Protein AF-A0A497PPD0-F1 (afdb_monomer)

Mean predicted aligned error: 4.89 Å

Sequence (83 aa):
AEGVIQEPLHPYTRALIAAVPVPDPTYKREPVEIKGDVSAPIDPPSYCRFLPRCPIGDATCKGLPHPSLKEVRAGHFVACHKL

Structure (mmCIF, N/CA/C/O backbone):
data_AF-A0A497PPD0-F1
#
_entry.id   AF-A0A497PPD0-F1
#
loop_
_atom_site.group_PDB
_atom_site.id
_atom_site.type_symbol
_atom_site.label_atom_id
_atom_site.label_alt_id
_atom_site.label_comp_id
_atom_site.label_asym_id
_atom_site.label_entity_id
_atom_site.label_seq_id
_atom_site.pdbx_PDB_ins_code
_atom_site.Cartn_x
_atom_site.Cartn_y
_atom_site.Cartn_z
_atom_site.occupancy
_atom_site.B_iso_or_equiv
_atom_site.auth_seq_id
_atom_site.auth_comp_id
_atom_site.auth_asym_id
_atom_site.auth_atom_id
_atom_site.pdbx_PDB_model_num
ATOM 1 N N . ALA A 1 1 ? -14.387 -10.074 3.486 1.00 59.41 1 ALA A N 1
ATOM 2 C CA . ALA A 1 1 ? -14.100 -8.621 3.503 1.00 59.41 1 ALA A CA 1
ATOM 3 C C . ALA A 1 1 ? -13.444 -8.175 4.815 1.00 59.41 1 ALA A C 1
ATOM 5 O O . ALA A 1 1 ? -12.467 -7.441 4.740 1.00 59.41 1 ALA A O 1
ATOM 6 N N . GLU A 1 2 ? -13.902 -8.642 5.987 1.00 72.00 2 GLU A N 1
ATOM 7 C CA . GLU A 1 2 ? -13.341 -8.263 7.304 1.00 72.00 2 GLU A CA 1
ATOM 8 C C . GLU A 1 2 ? -11.817 -8.348 7.411 1.00 72.00 2 GLU A C 1
ATOM 10 O O . GLU A 1 2 ? -11.194 -7.397 7.875 1.00 72.00 2 GLU A O 1
ATOM 15 N N . GLY A 1 3 ? -11.199 -9.423 6.911 1.00 79.88 3 GLY A N 1
ATOM 16 C CA . GLY A 1 3 ? -9.747 -9.588 7.005 1.00 79.88 3 GLY A CA 1
ATOM 17 C C . GLY A 1 3 ? -8.942 -8.453 6.356 1.00 79.88 3 GLY A C 1
ATOM 18 O O . GLY A 1 3 ? -7.884 -8.092 6.855 1.00 79.88 3 GLY A O 1
ATOM 19 N N . VAL A 1 4 ? -9.442 -7.840 5.280 1.00 82.19 4 VAL A N 1
ATOM 20 C CA . VAL A 1 4 ? -8.756 -6.721 4.603 1.00 82.19 4 VAL A CA 1
ATOM 21 C C . VAL A 1 4 ? -8.776 -5.447 5.456 1.00 82.19 4 VAL A C 1
ATOM 23 O O . VAL A 1 4 ? -7.864 -4.632 5.356 1.00 82.19 4 VAL A O 1
ATOM 26 N N . ILE A 1 5 ? -9.801 -5.284 6.295 1.00 84.75 5 ILE A N 1
ATOM 27 C CA . ILE A 1 5 ? -9.981 -4.123 7.176 1.00 84.75 5 ILE A CA 1
ATOM 28 C C . ILE A 1 5 ? -9.207 -4.317 8.480 1.00 84.75 5 ILE A C 1
ATOM 30 O O . ILE A 1 5 ? -8.544 -3.392 8.940 1.00 84.75 5 ILE A O 1
ATOM 34 N N . GLN A 1 6 ? -9.301 -5.511 9.069 1.00 86.69 6 GLN A N 1
ATOM 35 C CA . GLN A 1 6 ? -8.665 -5.834 10.347 1.00 86.69 6 GLN A CA 1
ATOM 36 C C . GLN A 1 6 ? -7.152 -6.017 10.203 1.00 86.69 6 GLN A C 1
ATOM 38 O O . GLN A 1 6 ? -6.393 -5.590 11.066 1.00 86.69 6 GLN A O 1
ATOM 43 N N . GLU A 1 7 ? -6.707 -6.604 9.092 1.00 88.94 7 GLU A N 1
ATOM 44 C CA . GLU A 1 7 ? -5.294 -6.869 8.817 1.00 88.94 7 GLU A CA 1
ATOM 45 C C . GLU A 1 7 ? -4.957 -6.457 7.375 1.00 88.94 7 GLU A C 1
ATOM 47 O O . GLU A 1 7 ? -4.764 -7.308 6.495 1.00 88.94 7 GLU A O 1
ATOM 52 N N . PRO A 1 8 ? -4.923 -5.146 7.085 1.00 91.38 8 PRO A N 1
ATOM 53 C CA . PRO A 1 8 ? -4.563 -4.657 5.766 1.00 91.38 8 PRO A CA 1
ATOM 54 C C . PRO A 1 8 ? -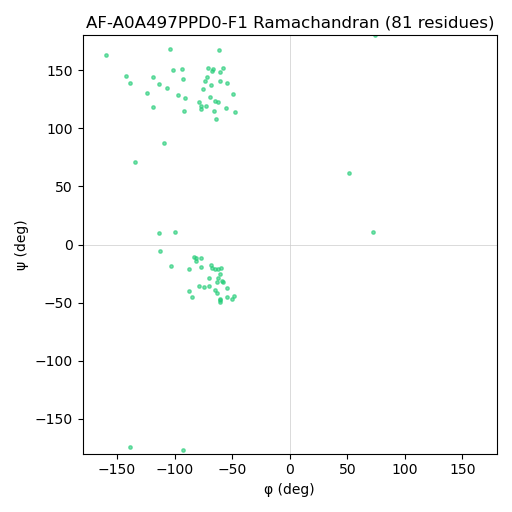3.095 -4.981 5.470 1.00 91.38 8 PRO A C 1
ATOM 56 O O . PRO A 1 8 ? -2.185 -4.449 6.101 1.00 91.38 8 PRO A O 1
ATOM 59 N N . LEU A 1 9 ? -2.851 -5.839 4.478 1.00 92.88 9 LEU A N 1
ATOM 60 C CA . LEU A 1 9 ? -1.493 -6.262 4.116 1.00 92.88 9 LEU A CA 1
ATOM 61 C C . LEU A 1 9 ? -0.839 -5.311 3.107 1.00 92.88 9 LEU A C 1
ATOM 63 O O . LEU A 1 9 ? 0.340 -4.978 3.219 1.00 92.88 9 LEU A O 1
ATOM 67 N N . HIS A 1 10 ? -1.606 -4.826 2.128 1.00 94.50 10 HIS A N 1
ATOM 68 C CA . HIS A 1 10 ? -1.075 -3.911 1.123 1.00 94.50 10 HIS A CA 1
ATOM 69 C C . HIS A 1 10 ? -0.891 -2.494 1.708 1.00 94.50 10 HIS A C 1
ATOM 71 O O . HIS A 1 10 ? -1.833 -1.971 2.311 1.00 94.50 10 HIS A O 1
ATOM 77 N N . PRO A 1 11 ? 0.252 -1.810 1.478 1.00 93.50 11 PRO A N 1
ATOM 78 C CA . PRO A 1 11 ? 0.506 -0.468 2.015 1.00 93.50 11 PRO A CA 1
ATOM 79 C C . PRO A 1 11 ? -0.579 0.566 1.681 1.00 93.50 11 PRO A C 1
ATOM 81 O O . PRO A 1 11 ? -0.941 1.374 2.528 1.00 93.50 11 PRO A O 1
ATOM 84 N N . TYR A 1 12 ? -1.151 0.502 0.474 1.00 92.75 12 TYR A N 1
ATOM 85 C CA . TYR A 1 12 ? -2.289 1.349 0.093 1.00 92.75 12 TYR A CA 1
ATOM 86 C C . TYR A 1 12 ? -3.512 1.122 0.993 1.00 92.75 12 TYR A C 1
ATOM 88 O O . TYR A 1 12 ? -4.059 2.075 1.536 1.00 92.75 12 TYR A O 1
ATOM 96 N N . THR A 1 13 ? -3.910 -0.135 1.206 1.00 93.06 13 THR A N 1
ATOM 97 C CA . THR A 1 13 ? -5.042 -0.474 2.076 1.00 93.06 13 THR A CA 1
ATOM 98 C C . THR A 1 13 ? -4.771 -0.056 3.517 1.00 93.06 13 THR A C 1
ATOM 100 O O . THR A 1 13 ? -5.646 0.524 4.148 1.00 93.06 13 THR A O 1
ATOM 103 N N . ARG A 1 14 ? -3.548 -0.268 4.025 1.00 92.00 14 ARG A N 1
ATOM 104 C CA . ARG A 1 14 ? -3.143 0.193 5.366 1.00 92.00 14 ARG A CA 1
ATOM 105 C C . ARG A 1 14 ? -3.375 1.688 5.526 1.00 92.00 14 ARG A C 1
ATOM 107 O O . ARG A 1 14 ? -3.940 2.119 6.524 1.00 92.00 14 ARG A O 1
ATOM 114 N N . ALA A 1 15 ? -2.977 2.458 4.521 1.00 91.25 15 ALA A N 1
ATOM 115 C CA . ALA A 1 15 ? -3.127 3.898 4.550 1.00 91.25 15 ALA A CA 1
ATOM 116 C C . ALA A 1 15 ? -4.592 4.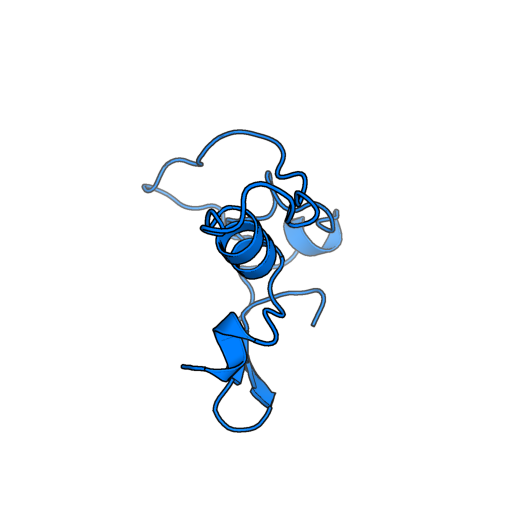350 4.425 1.00 91.25 15 ALA A C 1
ATOM 118 O O . ALA A 1 15 ? -4.995 5.282 5.114 1.00 91.25 15 ALA A O 1
ATOM 119 N N . LEU A 1 16 ? -5.414 3.652 3.630 1.00 91.19 16 LEU A N 1
ATOM 120 C CA . LEU A 1 16 ? -6.859 3.898 3.583 1.00 91.19 16 LEU A CA 1
ATOM 121 C C . LEU A 1 16 ? -7.518 3.671 4.949 1.00 91.19 16 LEU A C 1
ATOM 123 O O . LEU A 1 16 ? -8.276 4.522 5.399 1.00 91.19 16 LEU A O 1
ATOM 127 N N . ILE A 1 17 ? -7.212 2.558 5.623 1.00 90.88 17 ILE A N 1
ATOM 128 C CA . ILE A 1 17 ? -7.765 2.253 6.952 1.00 90.88 17 ILE A CA 1
ATOM 129 C C . ILE A 1 17 ? -7.281 3.265 8.000 1.00 90.88 17 ILE A C 1
ATOM 131 O O . ILE A 1 17 ? -8.073 3.710 8.832 1.00 90.88 17 ILE A O 1
ATOM 135 N N . ALA A 1 18 ? -6.013 3.680 7.936 1.00 88.50 18 ALA A N 1
ATOM 136 C CA . ALA A 1 18 ? -5.461 4.703 8.823 1.00 88.50 18 ALA A CA 1
ATOM 137 C C . ALA A 1 18 ? -6.135 6.076 8.648 1.00 88.50 18 ALA A C 1
ATOM 139 O O . ALA A 1 18 ? -6.280 6.807 9.624 1.00 88.50 18 ALA A O 1
ATOM 140 N N . ALA A 1 19 ? -6.584 6.409 7.433 1.00 89.00 19 ALA A N 1
ATOM 141 C CA . ALA A 1 19 ? -7.257 7.671 7.127 1.00 89.00 19 ALA A CA 1
ATOM 142 C C . ALA A 1 19 ? -8.727 7.728 7.585 1.00 89.00 19 ALA A C 1
ATOM 144 O O . ALA A 1 19 ? -9.327 8.804 7.579 1.00 89.00 19 ALA A O 1
ATOM 145 N N . VAL A 1 20 ? -9.328 6.600 7.980 1.00 89.25 20 VAL A N 1
ATOM 146 C CA . VAL A 1 20 ? -10.702 6.589 8.497 1.00 89.25 20 VAL A CA 1
ATOM 147 C C . VAL A 1 20 ? -10.719 7.278 9.872 1.00 89.25 20 VAL A C 1
ATOM 149 O O . VAL A 1 20 ? -9.949 6.881 10.751 1.00 89.25 20 VAL A O 1
ATOM 152 N N . PRO A 1 21 ? -11.583 8.281 10.108 1.00 85.56 21 PRO A N 1
ATOM 153 C CA . PRO A 1 21 ? -11.699 8.916 11.416 1.00 85.56 21 PRO A CA 1
ATOM 154 C C . PRO A 1 21 ? -12.281 7.945 12.448 1.00 85.56 21 PRO A C 1
ATOM 156 O O . PRO A 1 21 ? -13.080 7.065 12.123 1.00 85.56 21 PRO A O 1
ATOM 159 N N . VAL A 1 22 ? -11.880 8.110 13.707 1.00 86.69 22 VAL A N 1
ATOM 160 C CA . VAL A 1 22 ? -12.470 7.390 14.840 1.00 86.69 22 VAL A CA 1
ATOM 161 C C . VAL A 1 22 ? -13.335 8.375 15.630 1.00 86.69 22 VAL A C 1
ATOM 163 O O . VAL A 1 22 ? -12.882 9.494 15.856 1.00 86.69 22 VAL A O 1
ATOM 166 N N . PRO A 1 23 ? -14.570 8.006 16.028 1.00 87.62 23 PRO A N 1
ATOM 167 C CA . PRO A 1 23 ? -15.473 8.914 16.744 1.00 87.62 23 PRO A CA 1
ATOM 168 C C . PRO A 1 23 ? -14.954 9.377 18.111 1.00 87.62 23 PRO A C 1
ATOM 170 O O . PRO A 1 23 ? -15.415 10.389 18.629 1.00 87.62 23 PRO A O 1
ATOM 173 N N . ASP A 1 24 ? -14.024 8.628 18.703 1.00 89.94 24 ASP A N 1
ATOM 174 C CA . ASP A 1 24 ? -13.387 8.967 19.970 1.00 89.94 24 ASP A CA 1
ATOM 175 C C . ASP A 1 24 ? -12.326 10.069 19.762 1.00 89.94 24 ASP A C 1
ATOM 177 O O . ASP A 1 24 ? -11.319 9.823 19.093 1.00 89.94 24 ASP A O 1
ATOM 181 N N . PRO A 1 25 ? -12.501 11.266 20.353 1.00 84.75 25 PRO A N 1
ATOM 182 C CA . PRO A 1 25 ? -11.577 12.388 20.185 1.00 84.75 25 PRO A CA 1
ATOM 183 C C . PRO A 1 25 ? -10.203 12.163 20.835 1.00 84.75 25 PRO A C 1
ATOM 185 O O . PRO A 1 25 ? -9.250 12.879 20.516 1.00 84.75 25 PRO A O 1
ATOM 188 N N . THR A 1 26 ? -10.086 11.203 21.754 1.00 90.44 26 THR A N 1
ATOM 189 C CA . THR A 1 26 ? -8.823 10.845 22.416 1.00 90.44 26 THR A CA 1
ATOM 190 C C . THR A 1 26 ? -8.027 9.814 21.622 1.00 90.44 26 THR A C 1
ATOM 192 O O . THR A 1 26 ? -6.807 9.720 21.771 1.00 90.44 26 THR A O 1
ATOM 195 N N . TYR A 1 27 ? -8.695 9.077 20.733 1.00 85.50 27 TYR A N 1
ATOM 196 C CA . TYR A 1 27 ? -8.079 8.041 19.927 1.00 85.50 27 TYR A CA 1
ATOM 197 C C . TYR A 1 27 ? -7.581 8.600 18.592 1.00 85.50 27 TYR A C 1
ATOM 199 O O . TYR A 1 27 ? -8.334 9.169 17.801 1.00 85.50 27 TYR A O 1
ATOM 207 N N . LYS A 1 28 ? -6.300 8.376 18.292 1.00 76.19 28 LYS A N 1
ATOM 208 C CA . LYS A 1 28 ? -5.709 8.676 16.984 1.00 76.19 28 LYS A CA 1
ATOM 209 C C . LYS A 1 28 ? -5.072 7.420 16.414 1.00 76.19 28 LYS A C 1
ATOM 211 O O . LYS A 1 28 ? -4.288 6.761 17.091 1.00 76.19 28 LYS A O 1
ATOM 216 N N . ARG A 1 29 ? -5.391 7.106 15.156 1.00 80.94 29 ARG A N 1
ATOM 217 C CA . ARG A 1 29 ? -4.648 6.095 14.395 1.00 80.94 29 ARG A CA 1
ATOM 218 C C . ARG A 1 29 ? -3.277 6.652 14.038 1.00 80.94 29 ARG A C 1
ATOM 220 O O . ARG A 1 29 ? -3.159 7.840 13.736 1.00 80.94 29 ARG A O 1
ATOM 227 N N . GLU A 1 30 ? -2.263 5.794 14.047 1.00 81.81 30 GLU A N 1
ATOM 228 C CA . GLU A 1 30 ? -0.961 6.167 13.503 1.00 81.81 30 GLU A CA 1
ATOM 229 C C . GLU A 1 30 ? -1.110 6.472 12.004 1.00 81.81 30 GLU A C 1
ATOM 231 O O . GLU A 1 30 ? -1.609 5.626 11.250 1.00 81.81 30 GLU A O 1
ATOM 236 N N . PRO A 1 31 ? -0.728 7.678 11.553 1.00 78.44 31 PRO A N 1
ATOM 237 C CA . PRO A 1 31 ? -0.820 8.029 10.151 1.00 78.44 31 PRO A CA 1
ATOM 238 C C . PRO A 1 31 ? 0.185 7.202 9.351 1.00 78.44 31 PRO A C 1
ATOM 240 O O .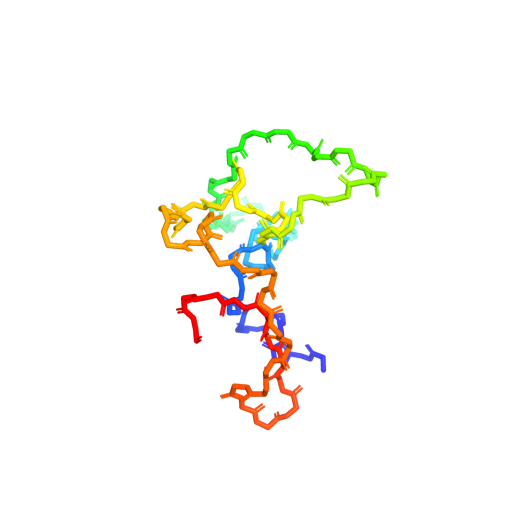 PRO A 1 31 ? 1.344 7.049 9.732 1.00 78.44 31 PRO A O 1
ATOM 243 N N . VAL A 1 32 ? -0.250 6.697 8.201 1.00 83.44 32 VAL A N 1
ATOM 244 C CA . VAL A 1 32 ? 0.662 6.114 7.217 1.00 83.44 32 VAL A CA 1
ATOM 245 C C . VAL A 1 32 ? 1.063 7.225 6.258 1.00 83.44 32 VAL A C 1
ATOM 247 O O . VAL A 1 32 ? 0.218 7.738 5.525 1.00 83.44 32 VAL A O 1
ATOM 250 N N . GLU A 1 33 ? 2.344 7.595 6.249 1.00 81.19 33 GLU A N 1
ATOM 251 C CA . GLU A 1 33 ? 2.870 8.544 5.266 1.00 81.19 33 GLU A CA 1
ATOM 252 C C . GLU A 1 33 ? 2.766 7.956 3.852 1.00 81.19 33 GLU A C 1
ATOM 254 O O . GLU A 1 33 ? 3.506 7.048 3.468 1.00 81.19 33 GLU A O 1
ATOM 259 N N . ILE A 1 34 ? 1.840 8.498 3.062 1.00 82.69 34 ILE A N 1
ATOM 260 C CA . ILE A 1 34 ? 1.801 8.318 1.613 1.00 82.69 34 ILE A CA 1
ATOM 261 C C . ILE A 1 34 ? 2.469 9.540 0.989 1.00 82.69 34 ILE A C 1
ATOM 263 O O . ILE A 1 34 ? 2.102 10.675 1.288 1.00 82.69 34 ILE A O 1
ATOM 267 N N . LYS A 1 35 ? 3.436 9.314 0.102 1.00 77.44 35 LYS A N 1
ATOM 268 C CA . LYS A 1 35 ? 4.107 10.391 -0.636 1.00 77.44 35 LYS A CA 1
ATOM 269 C C . LYS A 1 35 ? 3.420 10.624 -1.979 1.00 77.44 35 LYS A C 1
ATOM 271 O O . LYS A 1 35 ? 2.911 9.680 -2.565 1.00 77.44 35 LYS A O 1
ATOM 276 N N . GLY A 1 36 ? 3.473 11.849 -2.493 1.00 72.38 36 GLY A N 1
ATOM 277 C CA . GLY A 1 36 ? 3.086 12.164 -3.872 1.00 72.38 36 GLY A CA 1
ATOM 278 C C . GLY A 1 36 ? 1.582 12.168 -4.167 1.00 72.38 36 GLY A C 1
ATOM 279 O O . GLY A 1 36 ? 0.746 11.920 -3.301 1.00 72.38 36 GLY A O 1
ATOM 280 N N . ASP A 1 37 ? 1.264 12.458 -5.429 1.00 68.25 37 ASP A N 1
ATOM 281 C CA . ASP A 1 37 ? -0.093 12.702 -5.925 1.00 68.25 37 ASP A CA 1
ATOM 282 C C . ASP A 1 37 ? -0.680 11.521 -6.712 1.00 68.25 37 ASP A C 1
ATOM 284 O O . ASP A 1 37 ? 0.012 10.556 -7.058 1.00 68.25 37 ASP A O 1
ATOM 288 N N . VAL A 1 38 ? -1.987 11.570 -6.980 1.00 72.12 38 VAL A N 1
ATOM 289 C CA . VAL A 1 38 ? -2.691 10.523 -7.737 1.00 72.12 38 VAL A CA 1
ATOM 290 C C . VAL A 1 38 ? -2.166 10.477 -9.176 1.00 72.12 38 VAL A C 1
ATOM 292 O O . VAL A 1 38 ? -2.202 11.467 -9.899 1.00 72.12 38 VAL A O 1
ATOM 295 N N . SER A 1 39 ? -1.686 9.307 -9.607 1.00 69.94 39 SER A N 1
ATOM 296 C CA . SER A 1 39 ? -1.260 9.085 -10.991 1.00 69.94 39 SER A CA 1
ATOM 297 C C . SER A 1 39 ? -2.447 9.158 -11.953 1.00 69.94 39 SER A C 1
ATOM 299 O O . SER A 1 39 ? -3.558 8.771 -11.588 1.00 69.94 39 SER A O 1
ATOM 301 N N . ALA A 1 40 ? -2.199 9.560 -13.201 1.00 74.19 40 ALA A N 1
ATOM 302 C CA . ALA A 1 40 ? -3.225 9.567 -14.239 1.00 74.19 40 ALA A CA 1
ATOM 303 C C . ALA A 1 40 ? -3.896 8.177 -14.390 1.00 74.19 40 ALA A C 1
ATOM 305 O O . ALA A 1 40 ? -3.211 7.153 -14.316 1.00 74.19 40 ALA A O 1
ATOM 306 N N . PRO A 1 41 ? -5.228 8.118 -14.579 1.00 76.94 41 PRO A N 1
ATOM 307 C CA . PRO A 1 41 ? -5.954 6.856 -14.740 1.00 76.94 41 PRO A CA 1
ATOM 308 C C . PRO A 1 41 ? -5.793 6.229 -16.135 1.00 76.94 41 PRO A C 1
ATOM 310 O O . PRO A 1 41 ? -6.039 5.033 -16.290 1.00 76.94 41 PRO A O 1
ATOM 313 N N . ILE A 1 42 ? -5.394 7.024 -17.131 1.00 84.38 42 ILE A N 1
ATOM 314 C CA . ILE A 1 42 ? -5.150 6.605 -18.518 1.00 84.38 42 ILE A CA 1
ATOM 315 C C . ILE A 1 42 ? -3.665 6.248 -18.664 1.00 84.38 42 ILE A C 1
ATOM 317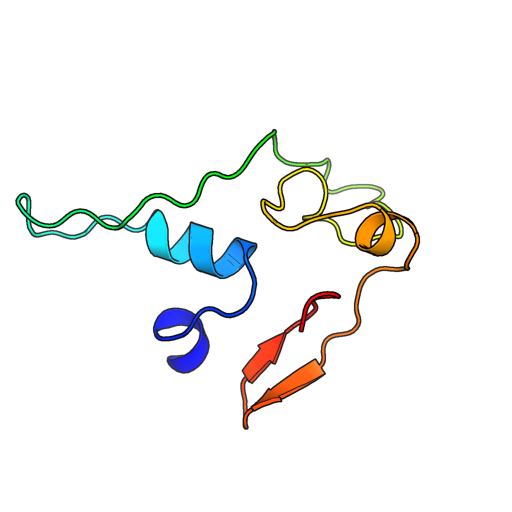 O O . ILE A 1 42 ? -2.823 6.894 -18.044 1.00 84.38 42 ILE A O 1
ATOM 321 N N . ASP A 1 43 ? -3.368 5.213 -19.453 1.00 83.44 43 ASP A N 1
ATOM 322 C CA . ASP A 1 43 ? -2.015 4.696 -19.706 1.00 83.44 43 ASP A CA 1
ATOM 323 C C . ASP A 1 43 ? -1.213 4.416 -18.423 1.00 83.44 43 ASP A C 1
ATOM 325 O O . ASP A 1 43 ? -0.162 5.018 -18.175 1.00 83.44 43 ASP A O 1
ATOM 329 N N . PRO A 1 44 ? -1.703 3.499 -17.562 1.00 83.00 44 PRO A N 1
ATOM 330 C CA . PRO A 1 44 ? -1.016 3.184 -16.323 1.00 83.00 44 PRO A CA 1
ATOM 331 C C . PRO A 1 44 ? 0.387 2.631 -16.607 1.00 83.00 44 PRO A C 1
ATOM 333 O O . PRO A 1 44 ? 0.588 1.916 -17.594 1.00 83.00 44 PRO A O 1
ATOM 336 N N . PRO A 1 45 ? 1.356 2.891 -15.712 1.00 87.94 45 PRO A N 1
ATOM 337 C CA . PRO A 1 45 ? 2.686 2.323 -15.852 1.00 87.94 45 PRO A CA 1
ATOM 338 C C . PRO A 1 45 ? 2.625 0.793 -15.881 1.00 87.94 45 PRO A C 1
ATOM 340 O O . PRO A 1 45 ? 1.756 0.173 -15.263 1.00 87.94 45 PRO A O 1
ATOM 343 N N . SER A 1 46 ? 3.600 0.182 -16.554 1.00 91.50 46 SER A N 1
ATOM 344 C CA . SER A 1 46 ? 3.733 -1.277 -16.626 1.00 91.50 46 SER A CA 1
ATOM 345 C C . SER A 1 46 ? 4.033 -1.924 -15.270 1.00 91.50 46 SER A C 1
ATOM 347 O O . SER A 1 46 ? 3.776 -3.114 -15.101 1.00 91.50 46 SER A O 1
ATOM 349 N N . TYR A 1 47 ? 4.551 -1.153 -14.310 1.00 93.38 47 TYR A N 1
ATOM 350 C CA . TYR A 1 47 ? 4.866 -1.574 -12.946 1.00 93.38 47 TYR A CA 1
ATOM 351 C C . TYR A 1 47 ? 3.703 -1.323 -11.963 1.00 93.38 47 TYR A C 1
ATOM 353 O O . TYR A 1 47 ? 2.614 -0.881 -12.330 1.00 93.38 47 TYR A O 1
ATOM 361 N N . CYS A 1 48 ? 3.912 -1.607 -10.672 1.00 93.88 48 CYS A N 1
ATOM 362 C CA . CYS A 1 48 ? 2.918 -1.338 -9.626 1.00 93.88 48 CYS A CA 1
ATOM 363 C C . CYS A 1 48 ? 2.471 0.140 -9.610 1.00 93.88 48 CYS A C 1
ATOM 365 O O . CYS A 1 48 ? 3.252 1.032 -9.284 1.00 93.88 48 CYS A O 1
ATOM 367 N N . ARG A 1 49 ? 1.183 0.405 -9.862 1.00 92.38 49 ARG A N 1
ATOM 368 C CA . ARG A 1 49 ? 0.626 1.775 -9.948 1.00 92.38 49 ARG A CA 1
ATOM 369 C C . ARG A 1 49 ? 0.785 2.581 -8.659 1.00 92.38 49 ARG A C 1
ATOM 371 O O . ARG A 1 49 ? 0.811 3.806 -8.685 1.00 92.38 49 ARG A O 1
ATOM 378 N N . PHE A 1 50 ? 0.879 1.897 -7.519 1.00 92.56 50 PHE A N 1
ATOM 379 C CA . PHE A 1 50 ? 1.058 2.543 -6.224 1.00 92.56 50 PHE A CA 1
ATOM 380 C C . PHE A 1 50 ? 2.519 2.899 -5.921 1.00 92.56 50 PHE A C 1
ATOM 382 O O . PHE A 1 50 ? 2.766 3.645 -4.981 1.00 92.56 50 PHE A O 1
ATOM 389 N N . LEU A 1 51 ? 3.491 2.422 -6.706 1.00 92.81 51 LEU A N 1
ATOM 390 C CA . LEU A 1 51 ? 4.919 2.613 -6.440 1.00 92.81 51 LEU A CA 1
ATOM 391 C C . LEU A 1 51 ? 5.333 4.070 -6.159 1.00 92.81 51 LEU A C 1
ATOM 393 O O . LEU A 1 51 ? 6.020 4.260 -5.159 1.00 92.81 51 LEU A O 1
ATOM 397 N N . PRO A 1 52 ? 4.910 5.095 -6.933 1.00 90.94 52 PRO A N 1
ATOM 398 C CA . PRO A 1 52 ? 5.324 6.482 -6.679 1.00 90.94 52 PRO A CA 1
ATOM 399 C C . PRO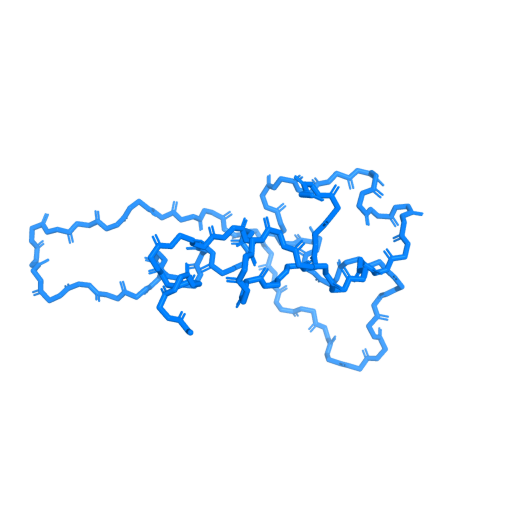 A 1 52 ? 4.914 7.001 -5.296 1.00 90.94 52 PRO A C 1
ATOM 401 O O . PRO A 1 52 ? 5.488 7.964 -4.797 1.00 90.94 52 PRO A O 1
ATOM 404 N N . ARG A 1 53 ? 3.916 6.349 -4.692 1.00 91.88 53 ARG A N 1
ATOM 405 C CA . ARG A 1 53 ? 3.316 6.702 -3.411 1.00 91.88 53 ARG A CA 1
ATOM 406 C C . ARG A 1 53 ? 3.589 5.686 -2.302 1.00 91.88 53 ARG A C 1
ATOM 408 O O . ARG A 1 53 ? 3.199 5.894 -1.155 1.00 91.88 53 ARG A O 1
ATOM 415 N N . CYS A 1 54 ? 4.226 4.567 -2.638 1.00 92.31 54 CYS A N 1
ATOM 416 C CA . CYS A 1 54 ? 4.402 3.443 -1.737 1.00 92.31 54 CYS A CA 1
ATOM 417 C C . CYS A 1 54 ? 5.542 3.724 -0.746 1.00 92.31 54 CYS A C 1
ATOM 419 O O . CYS A 1 54 ? 6.675 3.908 -1.189 1.00 92.31 54 CYS A O 1
ATOM 421 N N . PRO A 1 55 ? 5.301 3.679 0.578 1.00 91.62 55 PRO A N 1
ATOM 422 C CA . PRO A 1 55 ? 6.340 3.964 1.572 1.00 91.62 55 PRO A CA 1
ATOM 423 C C . PRO A 1 55 ? 7.456 2.909 1.611 1.00 91.62 55 PRO A C 1
ATOM 425 O O . PRO A 1 55 ? 8.550 3.193 2.083 1.00 91.62 55 PRO A O 1
ATOM 428 N N . ILE A 1 56 ? 7.188 1.701 1.105 1.00 92.88 56 ILE A N 1
ATOM 429 C CA . ILE A 1 56 ? 8.134 0.571 1.063 1.00 92.88 56 ILE A CA 1
ATOM 430 C C . ILE A 1 56 ? 8.545 0.197 -0.372 1.00 92.88 56 ILE A C 1
ATOM 432 O O . ILE A 1 56 ? 9.094 -0.880 -0.614 1.00 92.88 56 ILE A O 1
ATOM 436 N N . GLY A 1 57 ? 8.188 1.035 -1.349 1.00 92.56 57 GLY A N 1
ATOM 437 C CA . GLY A 1 57 ? 8.498 0.807 -2.754 1.00 92.56 57 GLY A CA 1
ATOM 438 C C . GLY A 1 57 ? 9.976 1.047 -3.054 1.00 92.56 57 GLY A C 1
ATOM 439 O O . GLY A 1 57 ? 10.566 1.995 -2.547 1.00 92.56 57 GLY A O 1
ATOM 440 N N . ASP A 1 58 ? 10.568 0.206 -3.900 1.00 93.69 58 ASP A N 1
ATOM 441 C CA . ASP A 1 58 ? 11.973 0.307 -4.297 1.00 93.69 58 ASP A CA 1
ATOM 442 C C . ASP A 1 58 ? 12.175 0.039 -5.800 1.00 93.69 58 ASP A C 1
ATOM 444 O O . ASP A 1 58 ? 11.220 -0.121 -6.568 1.00 93.69 58 ASP A O 1
ATOM 448 N N . ALA A 1 59 ? 13.439 -0.002 -6.234 1.00 94.31 59 ALA A N 1
ATOM 449 C CA . ALA A 1 59 ? 13.806 -0.255 -7.626 1.00 94.31 59 ALA A CA 1
ATOM 450 C C . ALA A 1 59 ? 13.278 -1.603 -8.150 1.00 94.31 59 ALA A C 1
ATOM 452 O O . ALA A 1 59 ? 12.908 -1.693 -9.321 1.00 94.31 59 ALA A O 1
ATOM 453 N N . THR A 1 60 ? 13.164 -2.617 -7.286 1.00 94.00 60 THR A N 1
ATOM 454 C CA . THR A 1 60 ? 12.595 -3.928 -7.635 1.00 94.00 60 THR A CA 1
ATOM 455 C C . THR A 1 60 ? 11.152 -3.778 -8.097 1.00 94.00 60 THR A C 1
ATOM 457 O O . THR A 1 60 ? 10.776 -4.267 -9.160 1.00 94.00 60 THR A O 1
ATOM 460 N N . CYS A 1 61 ? 10.348 -3.025 -7.344 1.00 94.56 61 CYS A N 1
ATOM 461 C CA . CYS A 1 61 ? 8.958 -2.763 -7.701 1.00 94.56 61 CYS A CA 1
ATOM 462 C C . CYS A 1 61 ? 8.813 -2.006 -9.030 1.00 94.56 61 CYS A C 1
ATOM 464 O O . CYS A 1 61 ? 7.784 -2.158 -9.682 1.00 94.56 61 CYS A O 1
ATOM 466 N N . LYS A 1 62 ? 9.806 -1.185 -9.408 1.00 93.75 62 LYS A N 1
ATOM 467 C CA . LYS A 1 62 ? 9.833 -0.430 -10.674 1.00 93.75 62 LYS A CA 1
ATOM 468 C C . LYS A 1 62 ? 10.252 -1.291 -11.865 1.00 93.75 62 LYS A C 1
ATOM 470 O O . LYS A 1 62 ? 9.7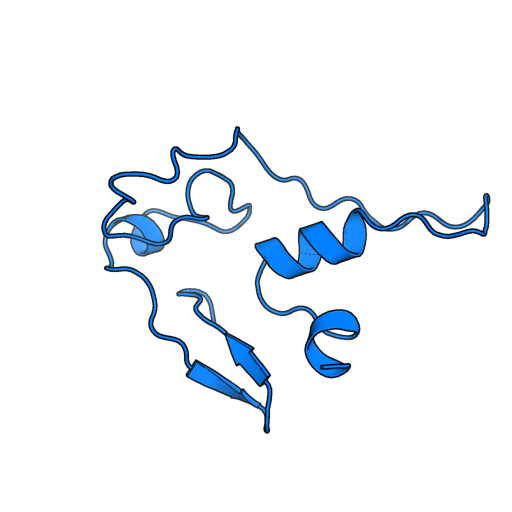80 -1.058 -12.972 1.00 93.75 62 LYS A O 1
ATOM 475 N N . GLY A 1 63 ? 11.173 -2.228 -11.639 1.00 94.81 63 GLY A N 1
ATOM 476 C CA . GLY A 1 63 ? 11.746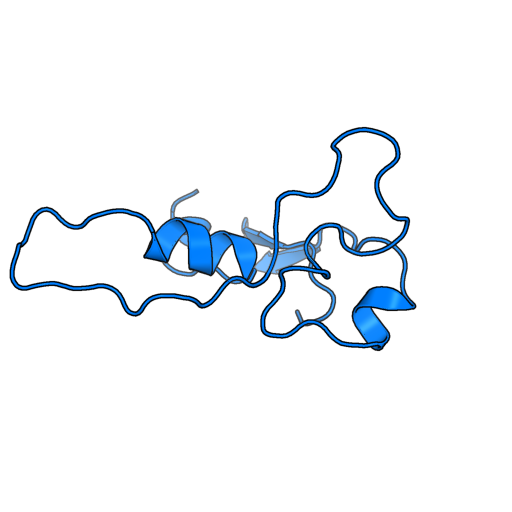 -3.092 -12.672 1.00 94.81 63 GLY A CA 1
ATOM 477 C C . GLY A 1 63 ? 10.879 -4.297 -13.039 1.00 94.81 63 GLY A C 1
ATOM 478 O O . GLY A 1 63 ? 11.123 -4.928 -14.062 1.00 94.81 63 GLY A O 1
ATOM 479 N N . LEU A 1 64 ? 9.871 -4.617 -12.224 1.00 95.81 64 LEU A N 1
ATOM 480 C CA . LEU A 1 64 ? 8.945 -5.721 -12.461 1.00 95.81 64 LEU A CA 1
ATOM 481 C C . LEU A 1 64 ? 7.606 -5.225 -13.025 1.00 95.81 64 LEU A C 1
ATOM 483 O O . LEU A 1 64 ? 7.164 -4.123 -12.681 1.00 95.81 64 LEU A O 1
ATOM 487 N N . PRO A 1 65 ? 6.912 -6.050 -13.833 1.00 95.69 65 PRO A N 1
ATOM 488 C CA . PRO A 1 65 ? 5.549 -5.747 -14.245 1.00 95.69 65 PRO A CA 1
ATOM 489 C C . PRO A 1 65 ? 4.615 -5.672 -13.031 1.00 95.69 65 PRO A C 1
ATOM 491 O O . PRO A 1 65 ? 4.962 -6.079 -11.916 1.00 95.69 65 PRO A O 1
ATOM 494 N N . HIS A 1 66 ? 3.412 -5.145 -13.240 1.00 94.81 66 HIS A N 1
ATOM 495 C CA . HIS A 1 66 ? 2.388 -5.064 -12.208 1.00 94.81 66 HIS A CA 1
ATOM 496 C C . HIS A 1 66 ? 2.207 -6.430 -11.519 1.00 94.81 66 HIS A C 1
ATOM 498 O O . HIS A 1 66 ? 2.036 -7.435 -12.215 1.00 94.81 66 HIS A O 1
ATOM 504 N N . PRO A 1 67 ? 2.243 -6.493 -10.171 1.00 95.62 67 PRO A N 1
ATOM 505 C CA . PRO A 1 67 ? 2.111 -7.761 -9.466 1.00 95.62 67 PRO A CA 1
ATOM 506 C C . PRO A 1 67 ? 0.765 -8.410 -9.794 1.00 95.62 67 PRO A C 1
ATOM 508 O O . PRO A 1 67 ? -0.261 -7.725 -9.888 1.00 95.62 67 PRO A O 1
ATOM 511 N N . SER A 1 68 ? 0.772 -9.732 -9.958 1.00 95.19 68 SER A N 1
ATOM 512 C CA . SER A 1 68 ? -0.454 -10.516 -10.048 1.00 95.19 68 SER A CA 1
ATOM 513 C C . SER A 1 68 ? -1.147 -10.571 -8.688 1.00 95.19 68 SER A C 1
ATOM 515 O O . SER A 1 68 ? -0.513 -10.469 -7.637 1.00 95.19 68 SER A O 1
ATOM 517 N N . LEU A 1 69 ? -2.468 -10.720 -8.715 1.00 95.75 69 LEU A N 1
ATOM 518 C CA . LEU A 1 69 ? -3.257 -10.921 -7.511 1.00 95.75 69 LEU A CA 1
ATOM 519 C C . LEU A 1 69 ? -3.012 -12.345 -6.991 1.00 95.75 69 LEU A C 1
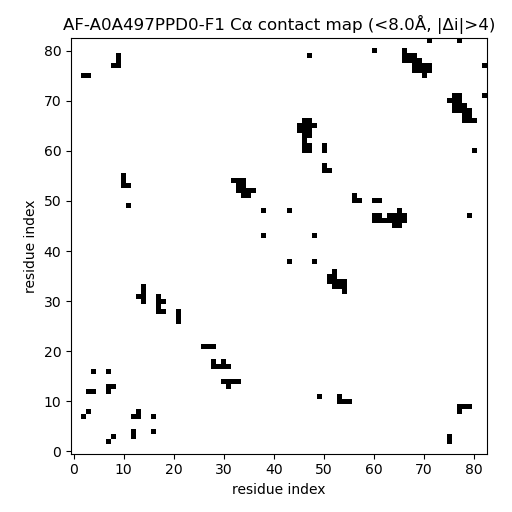ATOM 521 O O . LEU A 1 69 ? -3.289 -13.310 -7.701 1.00 95.75 69 LEU A O 1
ATOM 525 N N . LYS A 1 70 ? -2.483 -12.475 -5.773 1.00 95.50 70 LYS A N 1
ATOM 526 C CA . LYS A 1 70 ? -2.175 -13.763 -5.138 1.00 95.50 70 LYS A CA 1
ATOM 527 C C . LYS A 1 70 ? -2.975 -13.939 -3.861 1.00 95.50 70 LYS A C 1
ATOM 529 O O . LYS A 1 70 ? -3.177 -12.974 -3.127 1.00 95.50 70 LYS A O 1
ATOM 534 N N . GLU A 1 71 ? -3.397 -15.164 -3.583 1.00 94.75 71 GLU A N 1
ATOM 535 C CA . GLU A 1 71 ? -3.976 -15.518 -2.290 1.00 94.75 71 GLU A CA 1
ATOM 536 C C . GLU A 1 71 ? -2.853 -15.674 -1.259 1.00 94.75 71 GLU A C 1
ATOM 538 O O . GLU A 1 71 ? -1.960 -16.499 -1.430 1.00 94.75 71 GLU A O 1
ATOM 543 N N . VAL A 1 72 ? -2.874 -14.854 -0.209 1.00 92.38 72 VAL A N 1
ATOM 544 C CA . VAL A 1 72 ? -1.859 -14.872 0.867 1.00 92.38 72 VAL A CA 1
ATOM 545 C C . VAL A 1 72 ? -2.370 -15.559 2.134 1.00 92.38 72 VAL A C 1
ATOM 547 O O . VAL A 1 72 ? -1.592 -15.968 2.989 1.00 92.38 72 VAL A O 1
ATOM 550 N N . ARG A 1 73 ? -3.692 -15.696 2.248 1.00 88.94 73 ARG A N 1
ATOM 551 C CA . ARG A 1 73 ? -4.422 -16.515 3.224 1.00 88.94 73 ARG A CA 1
ATOM 552 C C . ARG A 1 73 ? -5.820 -16.777 2.672 1.00 88.94 73 ARG A C 1
ATOM 554 O O . ARG A 1 73 ? -6.258 -16.035 1.796 1.00 88.94 73 ARG A O 1
ATOM 561 N N . ALA A 1 74 ? -6.523 -17.762 3.226 1.00 90.25 74 ALA A N 1
ATOM 562 C CA . ALA A 1 74 ? -7.862 -18.147 2.779 1.00 90.25 74 ALA A CA 1
ATOM 563 C C . ALA A 1 74 ? -8.790 -16.927 2.605 1.00 90.25 74 ALA A C 1
ATOM 565 O O . ALA A 1 74 ? -9.112 -16.225 3.569 1.00 90.25 74 ALA A O 1
ATOM 566 N N . GLY A 1 75 ? -9.185 -16.651 1.361 1.00 89.0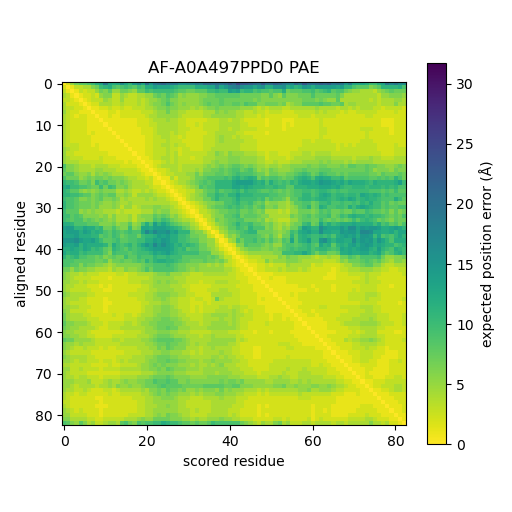6 75 GLY A N 1
ATOM 567 C CA . GLY A 1 75 ? -10.085 -15.553 1.005 1.00 89.06 75 GLY A CA 1
ATOM 568 C C . GLY A 1 75 ? -9.487 -14.140 1.092 1.00 89.06 75 GLY A C 1
ATOM 569 O O . GLY A 1 75 ? -10.237 -13.166 0.991 1.00 89.06 75 GLY A O 1
ATOM 570 N N . HIS A 1 76 ? -8.170 -13.986 1.269 1.00 92.19 76 HIS A N 1
ATOM 571 C CA . HIS A 1 76 ? -7.480 -12.693 1.234 1.00 92.19 76 HIS A CA 1
ATOM 572 C C . HIS A 1 76 ? -6.455 -12.675 0.106 1.00 92.19 76 HIS A C 1
ATOM 574 O O . HIS A 1 76 ? -5.459 -13.402 0.110 1.00 92.19 76 HIS A O 1
ATOM 580 N N . PHE A 1 77 ? -6.677 -11.755 -0.823 1.00 94.38 77 PHE A N 1
ATOM 581 C CA . PHE A 1 77 ? -5.862 -11.607 -2.011 1.00 94.38 77 PHE A CA 1
ATOM 582 C C . PHE A 1 77 ? -5.102 -10.287 -2.000 1.00 94.38 77 PHE A C 1
ATOM 584 O O . PHE A 1 77 ? -5.661 -9.246 -1.648 1.00 94.38 77 PHE A O 1
ATOM 591 N N . VAL A 1 78 ? -3.836 -10.319 -2.409 1.00 96.12 78 VAL A N 1
ATOM 592 C CA . VAL A 1 78 ? -2.984 -9.133 -2.483 1.00 96.12 78 VAL A CA 1
ATOM 593 C C . VAL A 1 78 ? -2.137 -9.153 -3.750 1.00 96.12 78 VAL A C 1
ATOM 595 O O . VAL A 1 78 ? -1.599 -10.183 -4.144 1.00 96.12 78 VAL A O 1
ATOM 598 N N . ALA A 1 79 ? -2.010 -7.989 -4.385 1.00 96.25 79 ALA A N 1
ATOM 599 C CA . ALA A 1 79 ? -1.090 -7.750 -5.488 1.00 96.25 79 ALA A CA 1
ATOM 600 C C . ALA A 1 79 ? 0.043 -6.836 -4.997 1.00 96.25 79 ALA A C 1
ATOM 602 O O . ALA A 1 79 ? -0.055 -5.613 -5.072 1.00 96.25 79 ALA A O 1
ATOM 603 N N . CYS A 1 80 ? 1.106 -7.419 -4.439 1.00 96.19 80 CYS A N 1
ATOM 604 C CA . CYS A 1 80 ? 2.285 -6.693 -3.964 1.00 96.19 80 CYS A CA 1
ATOM 605 C C . CYS A 1 80 ? 3.553 -7.491 -4.266 1.00 96.19 80 CYS A C 1
ATOM 607 O O . CYS A 1 80 ? 3.545 -8.708 -4.158 1.00 96.19 80 CYS A O 1
ATOM 609 N N . HIS A 1 81 ? 4.651 -6.805 -4.585 1.00 94.75 81 HIS A N 1
ATOM 610 C CA . HIS A 1 81 ? 5.966 -7.444 -4.759 1.00 94.75 81 HIS A CA 1
ATOM 611 C C . HIS A 1 81 ? 6.700 -7.697 -3.436 1.00 94.75 81 HIS A C 1
ATOM 613 O O . HIS A 1 81 ? 7.724 -8.369 -3.419 1.00 94.75 81 HIS A O 1
ATOM 619 N N . LYS A 1 82 ? 6.214 -7.116 -2.336 1.00 92.31 82 LYS A N 1
ATOM 620 C CA . LYS A 1 82 ? 6.791 -7.247 -0.989 1.00 92.31 82 LYS A CA 1
ATOM 621 C C . LYS A 1 82 ? 6.047 -8.272 -0.123 1.00 92.31 82 LYS A C 1
ATOM 623 O O . LYS A 1 82 ? 6.275 -8.302 1.082 1.00 92.31 82 LYS A O 1
ATOM 628 N N . LEU A 1 83 ? 5.149 -9.051 -0.733 1.00 87.62 83 LEU A N 1
ATOM 629 C CA . LEU A 1 83 ? 4.333 -10.093 -0.108 1.00 87.62 83 LEU A CA 1
ATOM 630 C C . LEU A 1 83 ? 4.421 -11.392 -0.913 1.00 87.62 83 LEU A C 1
ATOM 632 O O . LEU A 1 83 ? 4.585 -11.309 -2.154 1.00 87.62 83 LEU A O 1
#

Radius of gyration: 14.3 Å; Cα contacts (8 Å, |Δi|>4): 90; chains: 1; bounding box: 29×31×42 Å

Solvent-accessible surface area (backbone atoms only — not comparable to full-atom values): 5434 Å² total; per-residue (Å²): 114,65,62,59,72,77,56,40,80,52,71,68,53,37,32,55,61,35,68,54,85,62,94,50,90,87,59,76,68,73,77,57,77,66,45,81,77,89,73,68,88,67,86,64,65,68,24,44,82,56,44,85,33,38,81,85,53,50,71,67,50,64,76,34,65,48,52,65,79,36,77,82,48,96,96,41,72,50,57,48,86,91,106

Secondary structure (DSSP, 8-state):
-HHHHHS--SHHHHHHHHTS--S-TT--PPP----SPPPPSSS--SS-TTGGG-TT--HHHHHSPPPPPEEEETTEEE--TT-

Foldseek 3Di:
DVCCLVPPPALVSVQVNQPDDDPDPVDHRDHRQFDDDQDDPPPQDQFANSQVGGPPHDPVRVPDGFFDWDDPDVPDTDGDPVD

pLDDT: mean 88.15, std 7.6, range [59.41, 96.25]

Nearest PDB structures (foldseek):
  4fwi-assembly1_B  TM=8.661E-01  e=5.379E-04  Caldanaerobacter subterraneus subsp. tengcongensis MB4
  8j5t-assembly1_D  TM=8.387E-01  e=6.384E-02  Mycobacterium tuberculosis H37Rv
  8j5r-assembly1_D  TM=7.853E-01  e=5.524E-02  Mycobacterium tuberculosis H37Rv